Protein AF-A0A261GJX9-F1 (afdb_monomer_lite)

Sequence (115 aa):
MKLYMLVDTMDWDDVDESMTAAITEWAGKQGEEVELVNLTDDDTGERHLGINIHASKAAQLREPLNFLYGLAKSHKLEFVVGIYDPDSRAMEDICYFGHEEGKPDAFEVANYLFM

Radius of gyration: 13.4 Å; chains: 1; bounding box: 30×30×36 Å

Foldseek 3Di:
DKKWKWWDDPDCVLVDPVNQVQQVVVQVPDDPQKDFAFDADPVPRDTTGGIMGDDPDLVVVPVRQVSVQVVLQVSVTKIWMWDQDPVVRDTDTDDMDGNVNHGDDSVSVVVVPPD

Secondary structure (DSSP, 8-state):
-EEEEEEE-S-GGGS-HHHHHHHHHHHHTS-TTEEEEEEE-TTT--EEEEEEEE-SSTHHHHHHHHHHHHHHHHHT-EEEEEEE-TTT--EEEEEEEETTTB---HHHHHHTT--

Structure (mmCIF, N/CA/C/O backbone):
data_AF-A0A261GJX9-F1
#
_entry.id   AF-A0A261GJX9-F1
#
loop_
_atom_site.group_PDB
_atom_site.id
_atom_site.type_symbol
_atom_site.label_atom_id
_atom_site.label_alt_id
_atom_site.label_comp_id
_atom_site.label_asym_id
_atom_site.label_entity_id
_atom_site.label_seq_id
_atom_site.pdbx_PDB_ins_code
_atom_site.Cartn_x
_atom_site.Cartn_y
_atom_site.Cartn_z
_atom_site.occupancy
_atom_site.B_iso_or_equiv
_atom_site.auth_seq_id
_atom_site.auth_comp_id
_atom_site.auth_asym_id
_atom_site.auth_atom_id
_atom_site.pdbx_PDB_model_num
ATOM 1 N N . MET A 1 1 ? -8.036 5.071 11.832 1.00 77.38 1 MET A N 1
ATOM 2 C CA . MET A 1 1 ? -7.009 6.019 11.337 1.00 77.38 1 MET A CA 1
ATOM 3 C C . MET A 1 1 ? -6.661 5.676 9.908 1.00 77.38 1 MET A C 1
ATOM 5 O O . MET A 1 1 ? -6.833 4.517 9.541 1.00 77.38 1 MET A O 1
ATOM 9 N N . LYS A 1 2 ? -6.243 6.661 9.106 1.00 87.94 2 LYS A N 1
ATOM 10 C CA . LYS A 1 2 ? -5.875 6.428 7.709 1.00 87.94 2 LYS A CA 1
ATOM 11 C C . LYS A 1 2 ? -4.370 6.189 7.626 1.00 87.94 2 LYS A C 1
ATOM 13 O O . LYS A 1 2 ? -3.580 7.005 8.084 1.00 87.94 2 LYS A O 1
ATOM 18 N N . LEU A 1 3 ? -4.011 5.037 7.089 1.00 92.50 3 LEU A N 1
ATOM 19 C CA . LEU A 1 3 ? -2.645 4.638 6.798 1.00 92.50 3 LEU A CA 1
ATOM 20 C C . LEU A 1 3 ? -2.445 4.623 5.294 1.00 92.50 3 LEU A C 1
ATOM 22 O O . LEU A 1 3 ? -3.392 4.317 4.565 1.00 92.50 3 LEU A O 1
ATOM 26 N N . TYR A 1 4 ? -1.211 4.841 4.868 1.00 95.00 4 TYR A N 1
ATOM 27 C CA . TYR A 1 4 ? -0.756 4.493 3.532 1.00 95.00 4 TYR A CA 1
ATOM 28 C C . TYR A 1 4 ? 0.289 3.382 3.606 1.00 95.00 4 TYR A C 1
ATOM 30 O O . TYR A 1 4 ? 1.039 3.267 4.577 1.00 95.00 4 TYR A O 1
ATOM 38 N N . MET A 1 5 ? 0.306 2.547 2.575 1.00 96.00 5 MET A N 1
ATOM 39 C CA . MET A 1 5 ? 1.353 1.571 2.309 1.00 96.00 5 MET A CA 1
ATOM 40 C C . MET A 1 5 ? 1.752 1.739 0.849 1.00 96.00 5 MET A C 1
ATOM 42 O O . MET A 1 5 ? 0.981 1.365 -0.037 1.00 96.00 5 MET A O 1
ATOM 46 N N . LEU A 1 6 ? 2.902 2.357 0.601 1.00 96.81 6 LEU A N 1
ATOM 47 C CA . LEU A 1 6 ? 3.333 2.778 -0.733 1.00 96.81 6 LEU A CA 1
ATOM 48 C C . LEU A 1 6 ? 4.637 2.089 -1.115 1.00 96.81 6 LEU A C 1
ATOM 50 O O . LEU A 1 6 ? 5.423 1.738 -0.240 1.00 96.81 6 LEU A O 1
ATOM 54 N N . VAL A 1 7 ? 4.847 1.884 -2.413 1.00 96.75 7 VAL A N 1
ATOM 55 C CA . VAL A 1 7 ? 6.138 1.446 -2.952 1.00 96.75 7 VAL A CA 1
ATOM 56 C C . VAL A 1 7 ? 7.181 2.509 -2.623 1.00 96.75 7 VAL A C 1
ATOM 58 O O . VAL A 1 7 ? 6.971 3.685 -2.921 1.00 96.75 7 VAL A O 1
ATOM 61 N N . ASP A 1 8 ? 8.292 2.078 -2.039 1.00 95.44 8 ASP A N 1
ATOM 62 C CA . ASP A 1 8 ? 9.465 2.905 -1.792 1.00 95.44 8 ASP A CA 1
ATOM 63 C C . ASP A 1 8 ? 10.532 2.541 -2.828 1.00 95.44 8 ASP A C 1
ATOM 65 O O . ASP A 1 8 ? 11.155 1.480 -2.770 1.00 95.44 8 ASP A O 1
ATOM 69 N N . THR A 1 9 ? 10.672 3.383 -3.852 1.00 91.94 9 THR A N 1
ATOM 70 C CA . THR A 1 9 ? 11.667 3.190 -4.908 1.00 91.94 9 THR A CA 1
ATOM 71 C C . THR A 1 9 ? 12.193 4.519 -5.427 1.00 91.94 9 THR A C 1
ATOM 73 O O . THR A 1 9 ? 11.462 5.501 -5.565 1.00 91.94 9 THR A O 1
ATOM 76 N N . MET A 1 10 ? 13.479 4.521 -5.772 1.00 85.81 10 MET A N 1
ATOM 77 C CA . MET A 1 10 ? 14.113 5.606 -6.519 1.00 85.81 10 MET A CA 1
ATOM 78 C C . MET A 1 10 ? 14.051 5.384 -8.035 1.00 85.81 10 MET A C 1
ATOM 80 O O . MET A 1 10 ? 14.271 6.329 -8.790 1.00 85.81 10 MET A O 1
ATOM 84 N N . ASP A 1 11 ? 13.759 4.157 -8.476 1.00 88.12 11 ASP A N 1
ATOM 85 C CA . ASP A 1 11 ? 13.652 3.787 -9.883 1.00 88.12 11 ASP A CA 1
ATOM 86 C C . ASP A 1 11 ? 12.288 3.144 -10.156 1.00 88.12 11 ASP A C 1
ATOM 88 O O . ASP A 1 11 ? 11.972 2.037 -9.713 1.00 88.12 11 ASP A O 1
ATOM 92 N N . TRP A 1 12 ? 11.439 3.877 -10.869 1.00 89.06 12 TRP A N 1
ATOM 93 C CA . TRP A 1 12 ? 10.107 3.403 -11.222 1.00 89.06 12 TRP A CA 1
ATOM 94 C C . TRP A 1 12 ? 10.103 2.465 -12.433 1.00 89.06 12 TRP A C 1
ATOM 96 O O . TRP A 1 12 ? 9.046 1.908 -12.737 1.00 89.06 12 TRP A O 1
ATOM 106 N N . ASP A 1 13 ? 11.241 2.259 -13.100 1.00 87.25 13 ASP A N 1
ATOM 107 C CA . ASP A 1 13 ? 11.374 1.240 -14.144 1.00 87.25 13 ASP A CA 1
ATOM 108 C C . ASP A 1 13 ? 11.396 -0.180 -13.543 1.00 87.25 13 ASP A C 1
ATOM 110 O O . ASP A 1 13 ? 11.002 -1.137 -14.213 1.00 87.25 13 ASP A O 1
ATOM 114 N N . ASP A 1 14 ? 11.749 -0.313 -12.257 1.00 84.25 14 ASP A N 1
ATOM 115 C CA . ASP A 1 14 ? 11.644 -1.567 -11.495 1.00 84.25 14 ASP A CA 1
ATOM 116 C C . ASP A 1 14 ? 10.188 -1.909 -11.117 1.00 84.25 14 ASP A C 1
ATOM 118 O O . ASP A 1 14 ? 9.862 -3.044 -10.756 1.00 84.25 14 ASP A O 1
ATOM 122 N N . VAL A 1 15 ? 9.279 -0.934 -11.226 1.00 89.62 15 VAL A N 1
ATOM 123 C CA . VAL A 1 15 ? 7.849 -1.098 -10.956 1.00 89.62 15 VAL A CA 1
ATOM 124 C C . VAL A 1 15 ? 7.130 -1.517 -12.232 1.00 89.62 15 VAL A C 1
ATOM 126 O O . VAL A 1 15 ? 6.590 -0.701 -12.981 1.00 89.62 15 VAL A O 1
ATOM 129 N N . ASP A 1 16 ? 7.109 -2.826 -12.468 1.00 87.06 16 ASP A N 1
ATOM 130 C CA . ASP A 1 16 ? 6.493 -3.393 -13.663 1.00 87.06 16 ASP A CA 1
ATOM 131 C C . ASP A 1 16 ? 4.942 -3.377 -13.647 1.00 87.06 16 ASP A C 1
ATOM 133 O O . ASP A 1 16 ? 4.265 -3.184 -12.624 1.00 87.06 16 ASP A O 1
ATOM 137 N N . GLU A 1 17 ? 4.353 -3.600 -14.828 1.00 90.19 17 GLU A N 1
ATOM 138 C CA . GLU A 1 17 ? 2.895 -3.660 -15.013 1.00 90.19 17 GLU A CA 1
ATOM 139 C C . GLU A 1 17 ? 2.237 -4.774 -14.192 1.00 90.19 17 GLU A C 1
ATOM 141 O O . GLU A 1 17 ? 1.086 -4.636 -13.772 1.00 90.19 17 GLU A O 1
ATOM 146 N N . SER A 1 18 ? 2.945 -5.878 -13.943 1.00 92.25 18 SER A N 1
ATOM 147 C CA . SER A 1 18 ? 2.392 -7.016 -13.216 1.00 92.25 18 SER A CA 1
ATOM 148 C C . SER A 1 18 ? 2.247 -6.729 -11.722 1.00 92.25 18 SER A C 1
ATOM 150 O O . SER A 1 18 ? 1.234 -7.119 -11.138 1.00 92.25 18 SER A O 1
ATOM 152 N N . MET A 1 19 ? 3.157 -5.955 -11.122 1.00 92.00 19 MET A N 1
ATOM 153 C CA . MET A 1 19 ? 2.986 -5.464 -9.754 1.00 92.00 19 MET A CA 1
ATOM 154 C C . MET A 1 19 ? 1.809 -4.490 -9.663 1.00 92.00 19 MET A C 1
ATOM 156 O O . MET A 1 19 ? 0.950 -4.628 -8.789 1.00 92.00 19 MET A O 1
ATOM 160 N N . THR A 1 20 ? 1.736 -3.528 -10.587 1.00 93.88 20 THR A N 1
ATOM 161 C CA . THR A 1 20 ? 0.639 -2.549 -10.626 1.00 93.88 20 THR A CA 1
ATOM 162 C C . THR A 1 20 ? -0.716 -3.250 -10.764 1.00 93.88 20 THR A C 1
ATOM 164 O O . THR A 1 20 ? -1.667 -2.931 -10.041 1.00 93.88 20 THR A O 1
ATOM 167 N N . ALA A 1 21 ? -0.800 -4.254 -11.641 1.00 95.81 21 ALA A N 1
ATOM 168 C CA . ALA A 1 21 ? -1.989 -5.079 -11.819 1.00 95.81 21 ALA A CA 1
ATOM 169 C C . ALA A 1 21 ? -2.334 -5.874 -10.552 1.00 95.81 21 ALA A C 1
ATOM 171 O O . ALA A 1 21 ? -3.500 -5.900 -10.160 1.00 95.81 21 ALA A O 1
ATOM 172 N N . ALA A 1 22 ? -1.343 -6.464 -9.877 1.00 96.75 22 ALA A N 1
ATOM 173 C CA . ALA A 1 22 ? -1.564 -7.237 -8.658 1.00 96.75 22 ALA A CA 1
ATOM 174 C C . ALA A 1 22 ? -2.135 -6.378 -7.519 1.00 96.75 22 ALA A C 1
ATOM 176 O O . ALA A 1 22 ? -3.106 -6.785 -6.879 1.00 96.75 22 ALA A O 1
ATOM 177 N N . ILE A 1 23 ? -1.580 -5.183 -7.282 1.00 96.81 23 ILE A N 1
ATOM 178 C CA . ILE A 1 23 ? -2.080 -4.258 -6.249 1.00 96.81 23 ILE A CA 1
ATOM 179 C C . ILE A 1 23 ? -3.495 -3.789 -6.602 1.00 96.81 23 ILE A C 1
ATOM 181 O O . ILE A 1 23 ? -4.380 -3.814 -5.748 1.00 96.81 23 ILE A O 1
ATOM 185 N N . THR A 1 24 ? -3.728 -3.434 -7.868 1.00 96.44 24 THR A N 1
ATOM 186 C CA . THR A 1 24 ? -5.045 -3.007 -8.366 1.00 96.44 24 THR A CA 1
ATOM 187 C C . THR A 1 24 ? -6.098 -4.100 -8.181 1.00 96.44 24 THR A C 1
ATOM 189 O O . THR A 1 24 ? -7.183 -3.842 -7.659 1.00 96.44 24 THR A O 1
ATOM 192 N N . GLU A 1 25 ? -5.784 -5.335 -8.576 1.00 96.94 25 GLU A N 1
ATOM 193 C CA . GLU A 1 25 ? -6.692 -6.474 -8.453 1.00 96.94 25 GLU A CA 1
ATOM 194 C C . GLU A 1 25 ? -6.967 -6.821 -6.989 1.00 96.94 25 GLU A C 1
ATOM 196 O O . GLU A 1 25 ? -8.114 -7.090 -6.626 1.00 96.94 25 GLU A O 1
ATOM 201 N N . TRP A 1 26 ? -5.932 -6.829 -6.145 1.00 97.38 26 TRP A N 1
ATOM 202 C CA . TRP A 1 26 ? -6.092 -7.136 -4.730 1.00 97.38 26 TRP A CA 1
ATOM 203 C C . TRP A 1 26 ? -6.940 -6.074 -4.033 1.00 97.38 26 TRP A C 1
ATOM 205 O O . TRP A 1 26 ? -7.924 -6.441 -3.397 1.00 97.38 26 TRP A O 1
ATOM 215 N N . ALA A 1 27 ? -6.633 -4.785 -4.218 1.00 96.06 27 ALA A N 1
ATOM 216 C CA . ALA A 1 27 ? -7.390 -3.677 -3.634 1.00 96.06 27 ALA A CA 1
ATOM 217 C C . ALA A 1 27 ? -8.851 -3.665 -4.112 1.00 96.06 27 ALA A C 1
ATOM 219 O O . ALA A 1 27 ? -9.756 -3.487 -3.304 1.00 96.06 27 ALA A O 1
ATOM 220 N N . GLY A 1 28 ? -9.106 -3.949 -5.395 1.00 94.19 28 GLY A N 1
ATOM 221 C CA . GLY A 1 28 ? -10.463 -4.018 -5.952 1.00 94.19 28 GLY A CA 1
ATOM 222 C C . GLY A 1 28 ? -11.330 -5.164 -5.412 1.00 94.19 28 GLY A C 1
ATOM 223 O O . GLY A 1 28 ? -12.543 -5.161 -5.618 1.00 94.19 28 GLY A O 1
ATOM 224 N N . LYS A 1 29 ? -10.732 -6.146 -4.726 1.00 95.56 29 LYS A N 1
ATOM 225 C CA . LYS A 1 29 ? -11.445 -7.232 -4.031 1.00 95.56 29 LYS A CA 1
ATOM 226 C C . LYS A 1 29 ? -11.673 -6.944 -2.548 1.00 95.56 29 LYS A C 1
ATOM 228 O O . LYS A 1 29 ? -12.383 -7.714 -1.899 1.00 95.56 29 LYS A O 1
ATOM 233 N N . 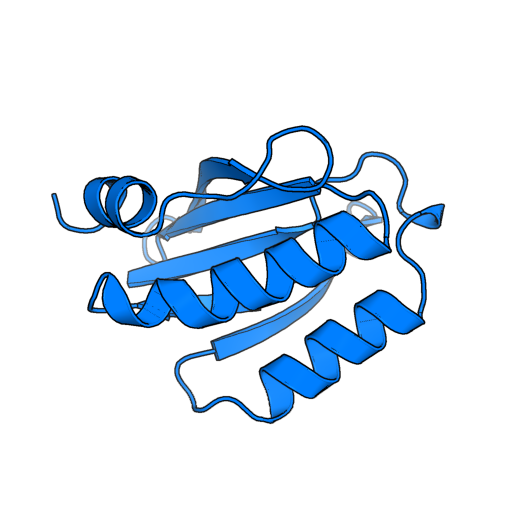GLN A 1 30 ? -11.068 -5.887 -2.014 1.00 93.69 30 GLN A N 1
ATOM 234 C CA . GLN A 1 30 ? -11.238 -5.494 -0.622 1.00 93.69 30 GLN A CA 1
ATOM 235 C C . GLN A 1 30 ? -12.529 -4.692 -0.420 1.00 93.69 30 GLN A C 1
ATOM 237 O O . GLN A 1 30 ? -13.174 -4.245 -1.369 1.00 93.69 30 GLN A O 1
ATOM 242 N N . GLY A 1 31 ? -12.936 -4.554 0.842 1.00 90.12 31 GLY A N 1
ATOM 243 C CA . GLY A 1 31 ? -14.056 -3.694 1.224 1.00 90.12 31 GLY A CA 1
ATOM 244 C C . GLY A 1 31 ? -13.685 -2.208 1.240 1.00 90.12 31 GLY A C 1
ATOM 245 O O . GLY A 1 31 ? -12.562 -1.827 0.927 1.00 90.12 31 GLY A O 1
ATOM 246 N N . GLU A 1 32 ? -14.618 -1.374 1.703 1.00 88.00 32 GLU A N 1
ATOM 247 C CA . GLU A 1 32 ? -14.472 0.094 1.793 1.00 88.00 32 GLU A CA 1
ATOM 248 C C . GLU A 1 32 ? -13.310 0.568 2.686 1.00 88.00 32 GLU A C 1
ATOM 250 O O . GLU A 1 32 ? -12.957 1.742 2.680 1.00 88.00 32 GLU A O 1
ATOM 255 N N . GLU A 1 33 ? -12.711 -0.330 3.471 1.00 90.62 33 GLU A N 1
ATOM 256 C CA . GLU A 1 33 ? -11.571 -0.010 4.327 1.00 90.62 33 GLU A CA 1
ATOM 257 C C . GLU A 1 33 ? -10.268 0.171 3.542 1.00 90.62 33 GLU A C 1
ATOM 259 O O . GLU A 1 33 ? -9.339 0.755 4.090 1.00 90.62 33 GLU A O 1
ATOM 264 N N . VAL A 1 34 ? -10.172 -0.317 2.301 1.00 94.88 34 VAL A N 1
ATOM 265 C CA . VAL A 1 34 ? -8.951 -0.267 1.486 1.00 94.88 34 VAL A CA 1
ATOM 266 C C . VAL A 1 34 ? -9.212 0.500 0.196 1.00 94.88 34 VAL A C 1
ATOM 268 O O . VAL A 1 34 ? -10.164 0.227 -0.529 1.00 94.88 34 VAL A O 1
ATOM 271 N N . GLU A 1 35 ? -8.321 1.431 -0.125 1.00 95.62 35 GLU A N 1
ATOM 272 C CA . GLU A 1 35 ? -8.355 2.221 -1.353 1.00 95.62 35 GLU A CA 1
ATOM 273 C C . GLU A 1 35 ? -7.053 2.006 -2.130 1.00 95.62 35 GLU A C 1
ATOM 275 O O . GLU A 1 35 ? -5.967 2.032 -1.552 1.00 95.62 35 GLU A O 1
ATOM 280 N N . LEU A 1 36 ? -7.144 1.830 -3.448 1.00 96.94 36 LEU A N 1
ATOM 281 C CA . LEU A 1 36 ? -5.973 1.808 -4.326 1.00 96.94 36 LEU A CA 1
ATOM 282 C C . LEU A 1 36 ? -5.332 3.202 -4.397 1.00 96.94 36 LEU A C 1
ATOM 284 O O . LEU A 1 36 ? -6.027 4.194 -4.613 1.00 96.94 36 LEU A O 1
ATOM 288 N N . VAL A 1 37 ? -4.005 3.258 -4.313 1.00 95.94 37 VAL A N 1
ATOM 289 C CA . VAL A 1 37 ? -3.206 4.428 -4.691 1.00 95.94 37 VAL A CA 1
ATOM 290 C C . VAL A 1 37 ? -2.456 4.078 -5.969 1.00 95.94 37 VAL A C 1
ATOM 292 O O . VAL A 1 37 ? -1.660 3.148 -5.979 1.00 95.94 37 VAL A O 1
ATOM 295 N N . ASN A 1 38 ? -2.741 4.795 -7.052 1.00 95.50 38 ASN A N 1
ATOM 296 C CA . ASN A 1 38 ? -2.006 4.719 -8.312 1.00 95.50 38 ASN A CA 1
ATOM 297 C C . ASN A 1 38 ? -2.089 6.094 -8.977 1.00 95.50 38 ASN A C 1
ATOM 299 O O . ASN A 1 38 ? -3.005 6.371 -9.752 1.00 95.50 38 ASN A O 1
ATOM 303 N N . LEU A 1 39 ? -1.208 6.988 -8.547 1.00 93.06 39 LEU A N 1
ATOM 304 C CA . LEU A 1 39 ? -1.232 8.402 -8.891 1.00 93.06 39 LEU A CA 1
ATOM 305 C C . LEU A 1 39 ? 0.133 8.825 -9.421 1.00 93.06 39 LEU A C 1
ATOM 307 O O . LEU A 1 39 ? 1.173 8.284 -9.049 1.00 93.06 39 LEU A O 1
ATOM 311 N N . THR A 1 40 ? 0.115 9.810 -10.304 1.00 92.38 40 THR A N 1
ATOM 312 C CA . THR A 1 40 ? 1.293 10.571 -10.703 1.00 92.38 40 THR A CA 1
ATOM 313 C C . THR A 1 40 ? 0.926 12.031 -10.519 1.00 92.38 40 THR A C 1
ATOM 315 O O . THR A 1 40 ? -0.115 12.460 -11.014 1.00 92.38 40 THR A O 1
ATOM 318 N N . ASP A 1 41 ? 1.714 12.754 -9.737 1.00 88.31 41 ASP A N 1
ATOM 319 C CA . ASP A 1 41 ? 1.572 14.190 -9.568 1.00 88.31 41 ASP A CA 1
ATOM 320 C C . ASP A 1 41 ? 2.030 14.873 -10.862 1.00 88.31 41 ASP A C 1
ATOM 322 O O . ASP A 1 41 ? 3.163 14.691 -11.309 1.00 88.31 41 ASP A O 1
ATOM 326 N N . ASP A 1 42 ? 1.128 15.616 -11.502 1.00 88.25 42 ASP A N 1
ATOM 327 C CA . ASP A 1 42 ? 1.389 16.246 -12.800 1.00 88.25 42 ASP A CA 1
ATOM 328 C C . ASP A 1 42 ? 2.399 17.406 -12.705 1.00 88.25 42 ASP A C 1
ATOM 330 O O . ASP A 1 42 ? 3.063 17.726 -13.696 1.00 88.25 42 ASP A O 1
ATOM 334 N N . ASP A 1 43 ? 2.521 18.040 -11.535 1.00 88.75 43 ASP A N 1
ATOM 335 C CA . ASP A 1 43 ? 3.384 19.202 -11.317 1.00 88.75 43 ASP A CA 1
ATOM 336 C C . ASP A 1 43 ? 4.810 18.776 -10.937 1.00 88.75 43 ASP A C 1
ATOM 338 O O . ASP A 1 43 ? 5.786 19.386 -11.390 1.00 88.75 43 ASP A O 1
ATOM 342 N N . THR A 1 44 ? 4.951 17.734 -10.112 1.00 89.31 44 THR A N 1
ATOM 343 C CA . THR A 1 44 ? 6.254 17.246 -9.627 1.00 89.31 44 THR A CA 1
ATOM 344 C C . THR A 1 44 ? 6.768 16.027 -10.391 1.00 89.31 44 THR A C 1
ATOM 346 O O . THR A 1 44 ? 7.969 15.751 -10.364 1.00 89.31 44 THR A O 1
ATOM 349 N N . GLY A 1 45 ? 5.890 15.303 -11.089 1.00 88.44 45 GLY A N 1
ATOM 350 C CA . GLY A 1 45 ? 6.184 14.002 -11.691 1.00 88.44 45 GLY A CA 1
ATOM 351 C C . GLY A 1 45 ? 6.316 12.872 -10.666 1.00 88.44 45 GLY A C 1
ATOM 352 O O . GLY A 1 45 ? 6.717 11.765 -11.032 1.00 88.44 45 GLY A O 1
ATOM 353 N N . GLU A 1 46 ? 6.020 13.136 -9.392 1.00 89.38 46 GLU A N 1
ATOM 354 C CA . GLU A 1 46 ? 6.116 12.153 -8.320 1.00 89.38 46 GLU A CA 1
ATOM 355 C C . GLU A 1 46 ? 5.063 11.062 -8.505 1.00 89.38 46 GLU A C 1
ATOM 357 O O . GLU A 1 46 ? 3.893 11.328 -8.776 1.00 89.38 46 GLU A O 1
ATOM 362 N N . ARG A 1 47 ? 5.483 9.805 -8.389 1.00 93.25 47 ARG A N 1
ATOM 363 C CA . ARG A 1 47 ? 4.609 8.647 -8.569 1.00 93.25 47 ARG A CA 1
ATOM 364 C C . ARG A 1 47 ? 4.320 8.023 -7.214 1.00 93.25 47 ARG A C 1
ATOM 366 O O . ARG A 1 47 ? 5.212 7.879 -6.386 1.00 93.25 47 ARG A O 1
ATOM 373 N N . HIS A 1 48 ? 3.079 7.595 -7.021 1.00 94.19 48 HIS A N 1
ATOM 374 C CA . HIS A 1 48 ? 2.655 6.853 -5.843 1.00 94.19 48 HIS A CA 1
ATOM 375 C C . HIS A 1 48 ? 1.860 5.626 -6.269 1.00 94.19 48 HIS A C 1
ATOM 377 O O . HIS A 1 48 ? 0.852 5.733 -6.971 1.00 94.19 48 HIS A O 1
ATOM 383 N N . LEU A 1 49 ? 2.290 4.458 -5.802 1.00 96.69 49 LEU A N 1
ATOM 384 C CA . LEU A 1 49 ? 1.614 3.187 -6.021 1.00 96.69 49 LEU A CA 1
ATOM 385 C C . LEU A 1 49 ? 1.517 2.439 -4.696 1.00 96.69 49 LEU A C 1
ATOM 387 O O . LEU A 1 49 ? 2.497 2.361 -3.961 1.00 96.69 49 LEU A O 1
ATOM 391 N N . GLY A 1 50 ? 0.356 1.868 -4.404 1.00 96.94 50 GLY A N 1
ATOM 392 C CA . GLY A 1 50 ? 0.131 1.115 -3.180 1.00 96.94 50 GLY A CA 1
ATOM 393 C C . GLY A 1 50 ? -1.328 1.148 -2.758 1.00 96.94 50 GLY A C 1
ATOM 394 O O . GLY A 1 50 ? -2.230 1.102 -3.595 1.00 96.94 50 GLY A O 1
ATOM 395 N N . ILE A 1 51 ? -1.567 1.227 -1.453 1.00 96.88 51 ILE A N 1
ATOM 396 C CA . ILE A 1 51 ? -2.913 1.285 -0.884 1.00 96.88 51 ILE A CA 1
ATOM 397 C C . ILE A 1 51 ? -2.992 2.294 0.256 1.00 96.88 51 ILE A C 1
ATOM 399 O O . ILE A 1 51 ? -2.037 2.484 1.005 1.00 96.88 51 ILE A O 1
ATOM 403 N N . ASN A 1 52 ? -4.174 2.868 0.441 1.00 95.06 52 ASN A N 1
ATOM 404 C CA . ASN A 1 52 ? -4.576 3.439 1.715 1.00 95.06 52 ASN A CA 1
ATOM 405 C C . ASN A 1 52 ? -5.464 2.441 2.451 1.00 95.06 52 ASN A C 1
ATOM 407 O O . ASN A 1 52 ? -6.260 1.739 1.830 1.00 95.06 52 ASN A O 1
ATOM 411 N N . ILE A 1 53 ? -5.371 2.409 3.777 1.00 92.88 53 ILE A N 1
ATOM 412 C CA . ILE A 1 53 ? -6.253 1.592 4.609 1.00 92.88 53 ILE A CA 1
ATOM 413 C C . ILE A 1 53 ? -6.779 2.378 5.807 1.00 92.88 53 ILE A C 1
ATOM 415 O O . ILE A 1 53 ? -6.037 3.062 6.515 1.00 92.88 53 ILE A O 1
ATOM 419 N N . HIS A 1 54 ? -8.079 2.258 6.062 1.00 91.19 54 HIS A N 1
ATOM 420 C CA . HIS A 1 54 ? -8.697 2.690 7.302 1.00 91.19 54 HIS A CA 1
ATOM 421 C C . HIS A 1 54 ? -8.643 1.555 8.327 1.00 91.19 54 HIS A C 1
ATOM 423 O O . HIS A 1 54 ? -9.496 0.671 8.353 1.00 91.19 54 HIS A O 1
ATOM 429 N N . ALA A 1 55 ? -7.641 1.586 9.205 1.00 87.81 55 ALA A N 1
ATOM 430 C CA . ALA A 1 55 ? -7.484 0.578 10.247 1.00 87.81 55 ALA A CA 1
ATOM 431 C C . ALA A 1 55 ? -8.019 1.077 11.596 1.00 87.81 55 ALA A C 1
ATOM 433 O O . ALA A 1 55 ? -7.727 2.193 12.043 1.00 87.81 55 ALA A O 1
ATOM 434 N N . SER A 1 56 ? -8.783 0.214 12.266 1.00 86.06 56 SER A N 1
ATOM 435 C CA . SER A 1 56 ? -9.258 0.394 13.644 1.00 86.06 56 SER A CA 1
ATOM 436 C C . SER A 1 56 ? -8.648 -0.617 14.620 1.00 86.06 56 SER A C 1
ATOM 438 O O . SER A 1 56 ? -8.752 -0.439 15.831 1.00 86.06 56 SER A O 1
ATOM 440 N N . LYS A 1 57 ? -8.019 -1.688 14.109 1.00 86.69 57 LYS A N 1
ATOM 441 C CA . LYS A 1 57 ? -7.407 -2.765 14.903 1.00 86.69 57 LYS A CA 1
ATOM 442 C C . LYS A 1 57 ? -6.154 -3.293 14.209 1.00 86.69 57 LYS A C 1
ATOM 444 O O . LYS A 1 57 ? -6.161 -3.482 12.996 1.00 86.69 57 LYS A O 1
ATOM 449 N N . ALA A 1 58 ? -5.142 -3.685 14.985 1.00 86.00 58 ALA A N 1
ATOM 450 C CA . ALA A 1 58 ? -3.900 -4.284 14.475 1.00 86.00 58 ALA A CA 1
ATOM 451 C C . ALA A 1 58 ? -4.123 -5.493 13.542 1.00 86.00 58 ALA A C 1
ATOM 453 O O . ALA A 1 58 ? -3.390 -5.702 12.579 1.00 86.00 58 ALA A O 1
ATOM 454 N N . ALA A 1 59 ? -5.162 -6.296 13.803 1.00 88.06 59 ALA A N 1
ATOM 455 C CA . ALA A 1 59 ? -5.471 -7.477 12.998 1.00 88.06 59 ALA A CA 1
ATOM 456 C C . ALA A 1 59 ? -5.774 -7.150 11.523 1.00 88.06 59 ALA A C 1
ATOM 458 O O . ALA A 1 59 ? -5.469 -7.976 10.665 1.00 88.06 59 ALA A O 1
ATOM 459 N N . GLN A 1 60 ? -6.311 -5.958 11.232 1.00 90.06 60 GLN A N 1
ATOM 460 C CA . GLN A 1 60 ? -6.634 -5.508 9.871 1.00 90.06 60 GLN A CA 1
ATOM 461 C C . GLN A 1 60 ? -5.379 -5.211 9.039 1.00 90.06 60 GLN A C 1
ATOM 463 O O . GLN A 1 60 ? -5.444 -5.218 7.819 1.00 90.06 60 GLN A O 1
ATOM 468 N N . LEU A 1 61 ? -4.224 -5.007 9.681 1.00 91.12 61 LEU A N 1
ATOM 469 C CA . LEU A 1 61 ? -2.959 -4.739 8.994 1.00 91.12 61 LEU A CA 1
ATOM 470 C C . LEU A 1 61 ? -2.279 -6.014 8.492 1.00 91.12 61 LEU A C 1
ATOM 472 O O . LEU A 1 61 ? -1.452 -5.968 7.589 1.00 91.12 61 LEU A O 1
ATOM 476 N N . ARG A 1 62 ? -2.605 -7.176 9.067 1.00 92.38 62 ARG A N 1
ATOM 477 C CA . ARG A 1 62 ? -1.876 -8.418 8.776 1.00 92.38 62 ARG A CA 1
ATOM 478 C C . ARG A 1 62 ? -1.997 -8.840 7.320 1.00 92.38 62 ARG A C 1
ATOM 480 O O . ARG A 1 62 ? -1.002 -9.226 6.721 1.00 92.38 62 ARG A O 1
ATOM 487 N N . GLU A 1 63 ? -3.210 -8.827 6.781 1.00 94.31 63 GLU A N 1
ATOM 488 C CA . GLU A 1 63 ? -3.459 -9.223 5.396 1.00 94.31 63 GLU A CA 1
ATOM 489 C C . GLU A 1 63 ? -2.770 -8.293 4.381 1.00 94.31 63 GLU A C 1
ATOM 491 O O . GLU A 1 63 ? -1.963 -8.817 3.609 1.00 94.31 63 GLU A O 1
ATOM 496 N N . PRO A 1 64 ? -2.977 -6.957 4.405 1.00 95.19 64 PRO A N 1
ATOM 497 C CA . PRO A 1 64 ? -2.315 -6.049 3.467 1.00 95.19 64 PRO A CA 1
ATOM 498 C C . PRO A 1 64 ? -0.790 -6.109 3.570 1.00 95.19 64 PRO A C 1
ATOM 500 O O . PRO A 1 64 ? -0.117 -6.223 2.548 1.00 95.19 64 PRO A O 1
ATOM 503 N N . LEU A 1 65 ? -0.232 -6.126 4.786 1.00 95.31 65 LEU A N 1
ATOM 504 C CA . LEU A 1 65 ? 1.220 -6.210 4.972 1.00 95.31 65 LEU A CA 1
ATOM 505 C C . LEU A 1 65 ? 1.794 -7.518 4.416 1.00 95.31 65 LEU A C 1
ATOM 507 O O . LEU A 1 65 ? 2.832 -7.509 3.762 1.00 95.31 65 LEU A O 1
ATOM 511 N N . ASN A 1 66 ? 1.121 -8.653 4.635 1.00 96.06 66 ASN A N 1
ATOM 512 C CA . ASN A 1 66 ? 1.561 -9.933 4.074 1.00 96.06 66 ASN A CA 1
ATOM 513 C C . ASN A 1 66 ? 1.477 -9.950 2.544 1.00 96.06 66 ASN A C 1
ATOM 515 O O . ASN A 1 66 ? 2.361 -10.511 1.899 1.00 96.06 66 ASN A O 1
ATOM 519 N N . PHE A 1 67 ? 0.415 -9.374 1.978 1.00 97.06 67 PHE A N 1
ATOM 520 C CA . PHE A 1 67 ? 0.225 -9.287 0.536 1.00 97.06 67 PHE A CA 1
ATOM 521 C C . PHE A 1 67 ? 1.334 -8.454 -0.119 1.00 97.06 67 PHE A C 1
ATOM 523 O O . PHE A 1 67 ? 2.048 -8.964 -0.984 1.00 97.06 67 PHE A O 1
ATOM 530 N N . LEU A 1 68 ? 1.535 -7.218 0.347 1.00 97.12 68 LEU A N 1
ATOM 531 C CA . LEU A 1 68 ? 2.558 -6.317 -0.1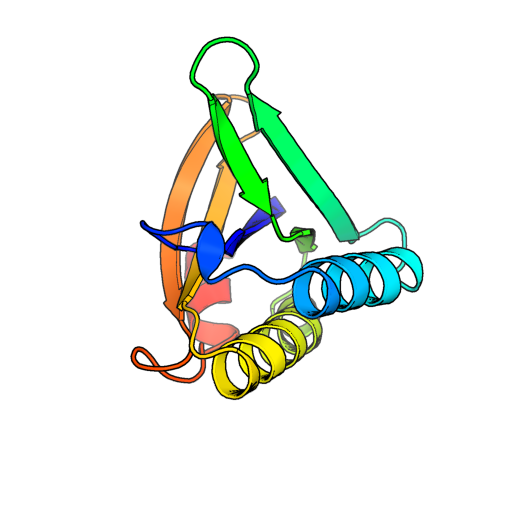88 1.00 97.12 68 LEU A CA 1
ATOM 532 C C . LEU A 1 68 ? 3.967 -6.872 0.029 1.00 97.12 68 LEU A C 1
ATOM 534 O O . LEU A 1 68 ? 4.786 -6.829 -0.881 1.00 97.12 68 LEU A O 1
ATOM 538 N N . TYR A 1 69 ? 4.235 -7.504 1.175 1.00 97.06 69 TYR A N 1
ATOM 539 C CA . TYR A 1 69 ? 5.511 -8.182 1.406 1.00 97.06 69 TYR A CA 1
ATOM 540 C C . TYR A 1 69 ? 5.759 -9.331 0.411 1.00 97.06 69 TYR A C 1
ATOM 542 O O . TYR A 1 69 ? 6.883 -9.542 -0.044 1.00 97.06 69 TYR A O 1
ATOM 550 N N . GLY A 1 70 ? 4.716 -10.071 0.025 1.00 96.81 70 GLY A N 1
ATOM 551 C CA . GLY A 1 70 ? 4.818 -11.089 -1.024 1.00 96.81 70 GLY A CA 1
ATOM 552 C C . GLY A 1 70 ? 5.222 -10.499 -2.379 1.00 96.81 70 GLY A C 1
ATOM 553 O O . GLY A 1 70 ? 6.070 -11.072 -3.073 1.00 96.81 70 GLY A O 1
ATOM 554 N N . LEU A 1 71 ? 4.668 -9.334 -2.728 1.00 95.81 71 LEU A N 1
ATOM 555 C CA . LEU A 1 71 ? 5.054 -8.590 -3.929 1.00 95.81 71 LEU A CA 1
ATOM 556 C C . LEU A 1 71 ? 6.489 -8.072 -3.826 1.00 95.81 71 LEU A C 1
ATOM 558 O O . LEU A 1 71 ? 7.282 -8.335 -4.724 1.00 95.81 71 LEU A O 1
ATOM 562 N N . ALA A 1 72 ? 6.859 -7.460 -2.701 1.00 95.25 72 ALA A N 1
ATOM 563 C CA . ALA A 1 72 ? 8.218 -7.000 -2.424 1.00 95.25 72 ALA A CA 1
ATOM 564 C C . ALA A 1 72 ? 9.262 -8.099 -2.658 1.00 95.25 72 ALA A C 1
ATOM 566 O O . ALA A 1 72 ? 10.257 -7.900 -3.353 1.00 95.25 72 ALA A O 1
ATOM 567 N N . LYS A 1 73 ? 9.017 -9.320 -2.159 1.00 95.19 73 LYS A N 1
ATOM 568 C CA . LYS A 1 73 ? 9.926 -10.452 -2.396 1.00 95.19 73 LYS A CA 1
ATOM 569 C C . LYS A 1 73 ? 10.010 -10.852 -3.867 1.00 95.19 73 LYS A C 1
ATOM 571 O O . LYS A 1 73 ? 11.101 -11.210 -4.309 1.00 95.19 73 LYS A O 1
ATOM 576 N N . SER A 1 74 ? 8.889 -10.818 -4.583 1.00 93.88 74 SER A N 1
ATOM 577 C CA . SER A 1 74 ? 8.788 -11.279 -5.974 1.00 93.88 74 SER A CA 1
ATOM 578 C C . SER A 1 74 ? 9.398 -10.286 -6.964 1.00 93.88 74 SER A C 1
ATOM 580 O O . SER A 1 74 ? 10.093 -10.705 -7.886 1.00 93.88 74 SER A O 1
ATOM 582 N N . HIS A 1 75 ? 9.196 -8.989 -6.726 1.00 91.75 75 HIS A N 1
ATOM 583 C CA . HIS A 1 75 ? 9.648 -7.897 -7.595 1.00 91.75 75 HIS A CA 1
ATOM 584 C C . HIS A 1 75 ? 10.937 -7.223 -7.107 1.00 91.75 75 HIS A C 1
ATOM 586 O O . HIS A 1 75 ? 11.491 -6.402 -7.819 1.00 91.75 75 HIS A O 1
ATOM 592 N N . LYS A 1 76 ? 11.460 -7.625 -5.938 1.00 93.69 76 LYS A N 1
ATOM 593 C CA . LYS A 1 76 ? 12.664 -7.056 -5.305 1.00 93.69 76 LYS A CA 1
ATOM 594 C C . LYS A 1 76 ? 12.540 -5.559 -5.006 1.00 93.69 76 LYS A C 1
ATOM 596 O O . LYS A 1 76 ? 13.444 -4.790 -5.301 1.00 93.69 76 LYS A O 1
ATOM 601 N N . LEU A 1 77 ? 11.411 -5.186 -4.420 1.00 93.69 77 LEU A N 1
ATOM 602 C CA . LEU A 1 77 ? 11.079 -3.805 -4.084 1.00 93.69 77 LEU A CA 1
ATOM 603 C C . LEU A 1 77 ? 10.909 -3.633 -2.579 1.00 93.69 77 LEU A C 1
ATOM 605 O O . LEU A 1 77 ? 10.688 -4.612 -1.857 1.00 93.69 77 LEU A O 1
ATOM 609 N N . GLU A 1 78 ? 10.951 -2.382 -2.142 1.00 96.44 78 GLU A N 1
ATOM 610 C CA . GLU A 1 78 ? 10.622 -1.972 -0.784 1.00 96.44 78 GLU A CA 1
ATOM 611 C C . GLU A 1 78 ? 9.282 -1.229 -0.756 1.00 96.44 78 GLU A C 1
ATOM 613 O O . GLU A 1 78 ? 8.753 -0.762 -1.770 1.00 96.44 78 GLU A O 1
ATOM 618 N N . PHE A 1 79 ? 8.699 -1.173 0.431 1.00 97.19 79 PHE A N 1
ATOM 619 C CA . PHE A 1 79 ? 7.481 -0.450 0.735 1.00 97.19 79 PHE A CA 1
ATOM 620 C C . PHE A 1 79 ? 7.665 0.323 2.033 1.00 97.19 79 PHE A C 1
ATOM 622 O O . PHE A 1 79 ? 8.404 -0.085 2.929 1.00 97.19 79 PHE A O 1
ATOM 629 N N . VAL A 1 80 ? 6.900 1.397 2.168 1.00 96.31 80 VAL A N 1
ATOM 630 C CA . VAL A 1 80 ? 6.793 2.182 3.391 1.00 96.31 80 VAL A CA 1
ATOM 631 C C . VAL A 1 80 ? 5.364 2.149 3.910 1.00 96.31 80 VAL A C 1
ATOM 633 O O . VAL A 1 80 ? 4.406 2.233 3.140 1.00 96.31 80 VAL A O 1
ATOM 636 N N . VAL A 1 81 ? 5.214 2.018 5.225 1.00 95.00 81 VAL A N 1
ATOM 637 C CA . VAL A 1 81 ? 3.964 2.260 5.947 1.00 95.00 81 VAL A CA 1
ATOM 638 C C . VAL A 1 81 ? 4.065 3.605 6.642 1.00 95.00 81 VAL A C 1
ATOM 640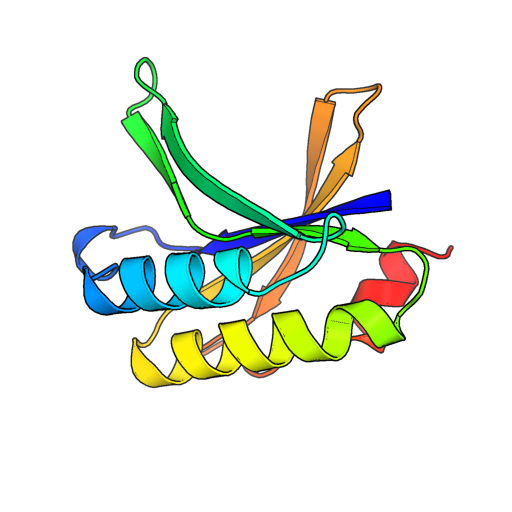 O O . VAL A 1 81 ? 5.019 3.840 7.385 1.00 95.00 81 VAL A O 1
ATOM 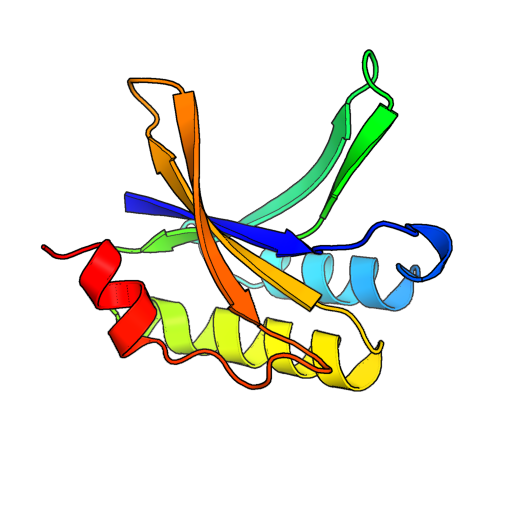643 N N . GLY A 1 82 ? 3.044 4.439 6.485 1.00 93.31 82 GLY A N 1
ATOM 644 C CA . GLY A 1 82 ? 2.954 5.702 7.203 1.00 93.31 82 GLY A CA 1
ATOM 645 C C . GLY A 1 82 ? 1.530 6.107 7.560 1.00 93.31 82 GLY A C 1
ATOM 646 O O . GLY A 1 82 ? 0.547 5.495 7.123 1.00 93.31 82 GLY A O 1
ATOM 647 N N . ILE A 1 83 ? 1.420 7.126 8.411 1.00 91.06 83 ILE A N 1
ATOM 648 C CA . ILE A 1 83 ? 0.145 7.700 8.856 1.00 91.06 83 ILE A CA 1
ATOM 649 C C . ILE A 1 83 ? -0.193 8.892 7.976 1.00 91.06 83 ILE A C 1
ATOM 651 O O . ILE A 1 83 ? 0.654 9.743 7.714 1.00 91.06 83 ILE A O 1
ATOM 655 N N . TYR A 1 84 ? -1.457 8.977 7.571 1.00 86.75 84 TYR A N 1
ATOM 656 C CA . TYR A 1 84 ? -2.021 10.187 7.000 1.00 86.75 84 TYR A CA 1
ATOM 657 C C . TYR A 1 84 ? -2.957 10.850 8.011 1.00 86.75 84 TYR A C 1
ATOM 659 O O . TYR A 1 84 ? -4.005 10.293 8.362 1.00 86.75 84 TYR A O 1
ATOM 667 N N . ASP A 1 85 ? -2.592 12.050 8.456 1.00 82.62 85 ASP A N 1
ATOM 668 C CA . ASP A 1 85 ? -3.460 12.899 9.265 1.00 82.62 85 ASP A CA 1
ATOM 669 C C . ASP A 1 85 ? -4.349 13.750 8.337 1.00 82.62 85 ASP A C 1
ATOM 671 O O . ASP A 1 85 ? -3.847 14.638 7.644 1.00 82.62 85 ASP A O 1
ATOM 675 N N . PRO A 1 86 ? -5.673 13.515 8.293 1.00 75.12 86 PRO A N 1
ATOM 676 C CA . PRO A 1 86 ? -6.567 14.258 7.412 1.00 75.12 86 PRO A CA 1
ATOM 677 C C . PRO A 1 86 ? -6.752 15.727 7.813 1.00 75.12 86 PRO A C 1
ATOM 679 O O . PRO A 1 86 ? -7.085 16.536 6.942 1.00 75.12 86 PRO A O 1
ATOM 682 N N . ASP A 1 87 ? -6.550 16.078 9.086 1.00 81.94 87 ASP A N 1
ATOM 683 C CA . ASP A 1 87 ? -6.757 17.435 9.594 1.00 81.94 87 ASP A CA 1
ATOM 684 C C . ASP A 1 87 ? -5.569 18.333 9.233 1.00 81.94 87 ASP A C 1
ATOM 686 O O . ASP A 1 87 ? -5.751 19.452 8.746 1.00 81.94 87 ASP A O 1
ATOM 690 N N . SER A 1 88 ? -4.346 17.831 9.422 1.00 82.19 88 SER A N 1
ATOM 691 C CA . SER A 1 88 ? -3.113 18.555 9.086 1.00 82.19 88 SER A CA 1
ATOM 692 C C . SER A 1 88 ? -2.610 18.299 7.662 1.00 82.19 88 SER A C 1
ATOM 694 O O . SER A 1 88 ? -1.765 19.050 7.172 1.00 82.19 88 SER A O 1
ATOM 696 N N . ARG A 1 89 ? -3.142 17.270 6.985 1.00 76.69 89 ARG A N 1
ATOM 697 C CA . ARG A 1 89 ? -2.631 16.703 5.722 1.00 76.69 89 ARG A CA 1
ATOM 698 C C . ARG A 1 89 ? -1.180 16.226 5.810 1.00 76.69 89 ARG A C 1
ATOM 700 O O . ARG A 1 89 ? -0.518 16.104 4.782 1.00 76.69 89 ARG A O 1
ATOM 707 N N . ALA A 1 90 ? -0.675 15.988 7.019 1.00 82.31 90 ALA A N 1
ATOM 708 C CA . ALA A 1 90 ? 0.672 15.485 7.217 1.00 82.31 90 ALA A CA 1
ATOM 709 C C . ALA A 1 90 ? 0.753 13.999 6.845 1.00 82.31 90 ALA A C 1
ATOM 711 O O . ALA A 1 90 ? -0.154 13.217 7.146 1.00 82.31 90 ALA A O 1
ATOM 712 N N . MET A 1 91 ? 1.860 13.635 6.202 1.00 88.31 91 MET A N 1
ATOM 713 C CA . MET A 1 91 ? 2.277 12.257 5.972 1.00 88.31 91 MET A CA 1
ATOM 714 C C . MET A 1 91 ? 3.518 11.994 6.817 1.00 88.31 91 MET A C 1
ATOM 716 O O . MET A 1 91 ? 4.446 12.805 6.818 1.00 88.31 91 MET A O 1
ATOM 720 N N . GLU A 1 92 ? 3.507 10.893 7.557 1.00 90.94 92 GLU A N 1
ATOM 721 C CA . GLU A 1 92 ? 4.618 10.483 8.409 1.00 90.94 92 GLU A CA 1
ATOM 722 C C . GLU A 1 92 ? 4.931 9.007 8.178 1.00 90.94 92 GLU A C 1
ATOM 724 O O . GLU A 1 92 ? 4.117 8.133 8.489 1.00 90.94 92 GLU A O 1
ATOM 729 N N . ASP A 1 93 ? 6.124 8.748 7.644 1.00 93.31 93 ASP A N 1
ATOM 730 C CA . ASP A 1 93 ? 6.654 7.402 7.465 1.00 93.31 93 ASP A CA 1
ATOM 731 C C . ASP A 1 93 ? 6.994 6.792 8.826 1.00 93.31 93 ASP A C 1
ATOM 733 O O . ASP A 1 93 ? 7.695 7.389 9.643 1.00 93.31 93 ASP A O 1
ATOM 737 N N . ILE A 1 94 ? 6.505 5.579 9.064 1.00 91.00 94 ILE A N 1
ATOM 738 C CA . ILE A 1 94 ? 6.693 4.867 10.330 1.00 91.00 94 ILE A CA 1
ATOM 739 C C . ILE A 1 94 ? 7.689 3.721 10.175 1.00 91.00 94 ILE A C 1
ATOM 741 O O . ILE A 1 94 ? 8.518 3.488 11.053 1.00 91.00 94 ILE A O 1
ATOM 745 N N . CYS A 1 95 ? 7.546 2.935 9.108 1.00 92.25 95 CYS A N 1
ATOM 746 C CA . CYS A 1 95 ? 8.237 1.659 8.965 1.00 92.25 95 CYS A CA 1
ATOM 747 C C . CYS A 1 95 ? 8.429 1.312 7.491 1.00 92.25 95 CYS A C 1
ATOM 749 O O . CYS A 1 95 ? 7.469 1.338 6.722 1.00 92.25 95 CYS A O 1
ATOM 751 N N . TYR A 1 96 ? 9.653 0.935 7.132 1.00 95.25 96 TYR A N 1
ATOM 752 C CA . TYR A 1 96 ? 9.999 0.398 5.819 1.00 95.25 96 TYR A CA 1
ATOM 753 C C . TYR A 1 96 ? 10.062 -1.129 5.888 1.00 95.25 96 TYR A C 1
ATOM 755 O O . TYR A 1 96 ? 10.396 -1.702 6.928 1.00 95.25 96 TYR A O 1
ATOM 763 N N . PHE A 1 97 ? 9.680 -1.799 4.805 1.00 96.62 97 PHE A N 1
ATOM 764 C CA . PHE A 1 97 ? 9.653 -3.254 4.720 1.00 96.62 97 PHE A CA 1
ATOM 765 C C . PHE A 1 97 ? 9.722 -3.737 3.272 1.00 96.62 97 PHE A C 1
ATOM 767 O O . PHE A 1 97 ? 9.212 -3.078 2.370 1.00 96.62 97 PHE A O 1
ATOM 774 N N . GLY A 1 98 ? 10.224 -4.951 3.046 1.00 96.19 98 GLY A N 1
ATOM 775 C CA . GLY A 1 98 ? 10.280 -5.486 1.691 1.00 96.19 98 GLY A CA 1
ATOM 776 C C . GLY A 1 98 ? 11.389 -6.493 1.427 1.00 96.19 98 GLY A C 1
ATOM 777 O O . GLY A 1 98 ? 11.609 -7.428 2.207 1.00 96.19 98 GLY A O 1
ATOM 778 N N . HIS A 1 99 ? 12.004 -6.409 0.250 1.00 96.00 99 HIS A N 1
ATOM 779 C CA . HIS A 1 99 ? 12.956 -7.404 -0.222 1.00 96.00 99 HIS A CA 1
ATOM 780 C C . HIS A 1 99 ? 14.177 -7.528 0.688 1.00 96.00 99 HIS A C 1
ATOM 782 O O . HIS A 1 99 ? 14.520 -8.665 1.055 1.00 96.00 99 HIS A O 1
ATOM 788 N N . GLU A 1 100 ? 14.782 -6.393 1.024 1.00 94.75 100 GLU A N 1
ATOM 789 C CA . GLU A 1 100 ? 15.975 -6.237 1.850 1.00 94.75 100 GLU A CA 1
ATOM 790 C C . GLU A 1 100 ? 15.620 -5.975 3.317 1.00 94.75 100 GLU A C 1
ATOM 792 O O . GLU A 1 100 ? 16.166 -6.661 4.183 1.00 94.75 100 GLU A O 1
ATOM 797 N N . GLU A 1 101 ? 14.655 -5.091 3.602 1.00 92.00 101 GLU A N 1
ATOM 798 C CA . GLU A 1 101 ? 14.238 -4.747 4.978 1.00 92.00 101 GLU A CA 1
ATOM 799 C C . GLU A 1 101 ? 13.560 -5.924 5.700 1.00 92.00 101 GLU A C 1
ATOM 801 O O . GLU A 1 101 ? 13.600 -6.068 6.923 1.00 92.00 101 GLU A O 1
ATOM 806 N N . GLY A 1 102 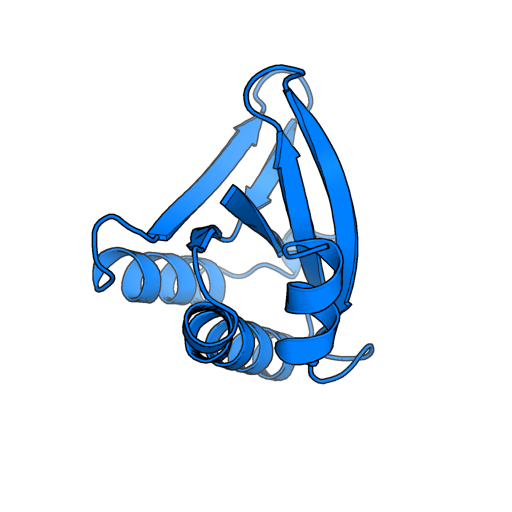? 12.965 -6.840 4.935 1.00 93.31 102 GLY A N 1
ATOM 807 C CA . GLY A 1 102 ? 12.293 -8.009 5.478 1.00 93.31 102 GLY A CA 1
ATOM 808 C C . GLY A 1 102 ? 10.833 -7.746 5.842 1.00 93.31 102 GLY A C 1
ATOM 809 O O . GLY A 1 102 ? 10.188 -6.828 5.343 1.00 93.31 102 GLY A O 1
ATOM 810 N N . LYS A 1 103 ? 10.251 -8.674 6.608 1.00 92.69 103 LYS A N 1
ATOM 811 C CA . LYS A 1 103 ? 8.806 -8.704 6.852 1.00 92.69 103 LYS A CA 1
ATOM 812 C C . LYS A 1 103 ? 8.428 -7.704 7.953 1.00 92.69 103 LYS A C 1
ATOM 814 O O . LYS A 1 103 ? 9.000 -7.812 9.036 1.00 92.69 103 LYS A O 1
ATOM 819 N N . PRO A 1 104 ? 7.411 -6.848 7.750 1.00 90.62 104 PRO A N 1
ATOM 820 C CA . PRO A 1 104 ? 6.971 -5.919 8.786 1.00 90.62 104 PRO A CA 1
ATOM 821 C C . PRO A 1 104 ? 6.232 -6.654 9.913 1.00 90.62 104 PRO A C 1
ATOM 823 O O . PRO A 1 104 ? 5.501 -7.627 9.668 1.00 90.62 104 PRO A O 1
ATOM 826 N N . ASP A 1 105 ? 6.360 -6.158 11.145 1.00 87.81 105 ASP A N 1
ATOM 827 C CA . ASP A 1 105 ? 5.552 -6.614 12.276 1.00 87.81 105 ASP A CA 1
ATOM 828 C C . ASP A 1 105 ? 4.282 -5.757 12.410 1.00 87.81 105 ASP A C 1
ATOM 830 O O . ASP A 1 105 ? 4.312 -4.569 12.730 1.00 87.81 105 ASP A O 1
ATOM 834 N N . ALA A 1 106 ? 3.125 -6.386 12.187 1.00 86.38 106 ALA A N 1
ATOM 835 C CA . ALA A 1 106 ? 1.828 -5.719 12.275 1.00 86.38 106 ALA A CA 1
ATOM 836 C C . ALA A 1 106 ? 1.504 -5.179 13.681 1.00 86.38 106 ALA A C 1
ATOM 838 O O . ALA A 1 106 ? 0.725 -4.234 13.794 1.00 86.38 106 ALA A O 1
ATOM 839 N N . PHE A 1 107 ? 2.039 -5.777 14.751 1.00 85.12 107 PHE A N 1
ATOM 840 C CA . PHE A 1 107 ? 1.897 -5.249 16.109 1.00 85.12 107 PHE A CA 1
ATOM 841 C C . PHE A 1 107 ? 2.767 -4.018 16.327 1.00 85.12 107 PHE A C 1
ATOM 843 O O . PHE A 1 107 ? 2.307 -3.080 16.971 1.00 85.12 107 PHE A O 1
ATOM 850 N N . GLU A 1 108 ? 3.985 -4.001 15.789 1.00 84.12 108 GLU A N 1
ATOM 851 C CA . GLU A 1 108 ? 4.863 -2.834 15.877 1.00 84.12 108 GLU A CA 1
ATOM 852 C C . GLU A 1 108 ? 4.241 -1.643 15.150 1.00 84.12 108 GLU A C 1
ATOM 854 O O . GLU A 1 108 ? 4.004 -0.615 15.780 1.00 84.12 108 GLU A O 1
ATOM 859 N N . VAL A 1 109 ? 3.819 -1.826 13.894 1.00 85.94 109 VAL A N 1
ATOM 860 C CA . VAL A 1 109 ? 3.083 -0.802 13.128 1.00 85.94 109 VAL A CA 1
ATOM 861 C C . VAL A 1 109 ? 1.826 -0.345 13.877 1.00 85.94 109 VAL A C 1
ATOM 863 O O . VAL A 1 109 ? 1.523 0.844 13.934 1.00 85.94 109 VAL A O 1
ATOM 866 N N . ALA A 1 110 ? 1.097 -1.270 14.505 1.00 83.25 110 ALA A N 1
ATOM 867 C CA . ALA A 1 110 ? -0.084 -0.934 15.291 1.00 83.25 110 ALA A CA 1
ATOM 868 C C . ALA A 1 110 ? 0.218 -0.111 16.553 1.00 83.25 110 ALA A C 1
ATOM 870 O O . ALA A 1 110 ? -0.628 0.683 16.958 1.00 83.25 110 ALA A O 1
ATOM 871 N N . ASN A 1 111 ? 1.391 -0.257 17.170 1.00 82.19 111 ASN A N 1
ATOM 872 C CA . ASN A 1 111 ? 1.752 0.519 18.360 1.00 82.19 111 ASN A CA 1
ATOM 873 C C . ASN A 1 111 ? 1.979 2.001 18.046 1.00 82.19 111 ASN A C 1
ATOM 875 O O . ASN A 1 111 ? 1.700 2.839 18.897 1.00 82.19 111 ASN A O 1
ATOM 879 N N . TYR A 1 112 ? 2.410 2.333 16.827 1.00 75.88 112 TYR A N 1
ATOM 880 C CA . TYR A 1 112 ? 2.461 3.724 16.362 1.00 75.88 1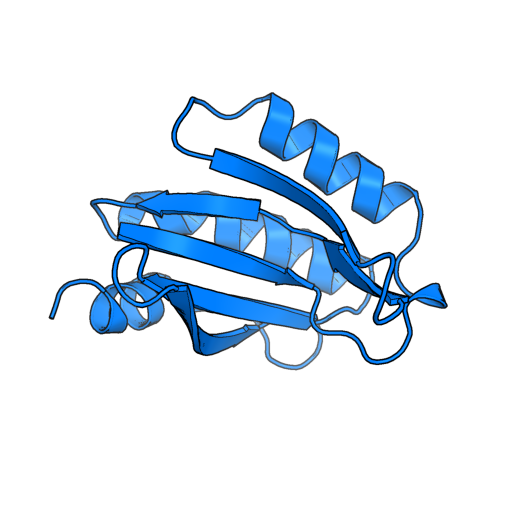12 TYR A CA 1
ATOM 881 C C . TYR A 1 112 ? 1.067 4.329 16.156 1.00 75.88 112 TYR A C 1
ATOM 883 O O . TYR A 1 112 ? 0.920 5.545 16.117 1.00 75.88 112 TYR A O 1
ATOM 891 N N . LEU A 1 113 ? 0.036 3.486 16.049 1.00 70.56 113 LEU A N 1
ATOM 892 C CA . LEU A 1 113 ? -1.333 3.908 15.775 1.00 70.56 113 LEU A CA 1
ATOM 893 C C . LEU A 1 113 ? -2.193 3.975 17.038 1.00 70.56 113 LEU A C 1
ATOM 895 O O . LEU A 1 113 ? -2.953 4.912 17.234 1.00 70.56 113 LEU A O 1
ATOM 899 N N . PHE A 1 114 ? -2.134 2.972 17.904 1.00 66.81 114 PHE A N 1
ATOM 900 C CA . PHE A 1 114 ? -3.075 2.859 19.024 1.00 66.81 114 PHE A CA 1
ATOM 901 C C . PHE A 1 114 ? -2.505 3.351 20.358 1.00 66.81 114 PHE A C 1
ATOM 903 O O . PHE A 1 114 ? -2.924 2.855 21.405 1.00 66.81 114 PHE A O 1
ATOM 910 N N . MET A 1 115 ? -1.550 4.284 20.315 1.00 56.72 115 MET A N 1
ATOM 911 C CA . MET A 1 115 ? -0.979 4.905 21.514 1.00 56.72 115 MET A CA 1
ATOM 912 C C . MET A 1 115 ? -1.954 5.873 22.191 1.00 56.72 115 MET A C 1
ATOM 914 O O . MET A 1 115 ? -2.678 6.599 21.473 1.00 56.72 115 MET A O 1
#

pLDDT: mean 90.72, std 6.67, range [56.72, 97.38]